Protein AF-A0A4Y9TA23-F1 (afdb_monomer)

Radius of gyration: 13.32 Å; Cα contacts (8 Å, |Δi|>4): 84; chains: 1; bounding box: 30×32×35 Å

Sequence (65 aa):
MISTIAQRQDGFDQWIHQINQICGAFNAQPLGAGFTGQIREYRSDALKLSFVDACQARLYRTPQE

Secondary structure (DSSP, 8-state):
---HHHHHHHHHHHHHHHHHHHH-S-EEEE-STT-EEEEEEEEETTEEEEEEEEESEEEE-----

pLDDT: mean 78.93, std 11.6, range [41.09, 89.38]

Foldseek 3Di:
DPPPQVVVVVVVVVQQVVCCVQVNDKDKDAQDPPWDWDKDWDDDPPDTDMDIDIDRMDIDDDPPD

Nearest PDB structures (foldseek):
  6rm3-assembly1_SU0  TM=3.691E-01  e=3.759E+00  Vairimorpha necatrix
  9axv-assembly1_Aa  TM=3.293E-01  e=8.161E+00  Schizosaccharomyces pombe
  2k70-assembly1_A  TM=3.352E-01  e=9.286E+00  Thermus thermophilus HB8

Solvent-accessible surface area (backbone atoms only — not comparable to full-atom values): 4107 Å² total; per-residue (Å²): 133,85,57,73,63,58,60,49,52,53,50,48,53,52,43,44,50,52,45,28,74,74,79,41,84,54,46,71,45,77,72,48,99,68,61,43,73,49,76,46,83,44,80,50,103,92,47,83,48,71,50,75,50,66,37,45,53,46,78,47,67,74,85,86,118

Organism: Pseudomonas fluorescens (NCBI:txid294)

Mean predicted aligned error: 7.31 Å

Structure (mmCIF, N/CA/C/O backbone):
data_AF-A0A4Y9TA23-F1
#
_entry.id   AF-A0A4Y9TA23-F1
#
loop_
_atom_site.group_PDB
_atom_site.id
_atom_site.type_symbol
_atom_site.label_atom_id
_atom_site.label_alt_id
_atom_site.label_comp_id
_atom_site.label_asym_id
_atom_site.label_entity_id
_atom_site.label_seq_id
_atom_site.pdbx_PDB_ins_code
_atom_site.Cartn_x
_atom_site.Cartn_y
_atom_site.Cartn_z
_atom_site.occupancy
_atom_site.B_iso_or_equiv
_atom_site.auth_seq_id
_atom_site.auth_comp_id
_atom_site.auth_asym_id
_atom_site.auth_atom_id
_atom_site.pdbx_PDB_model_num
ATOM 1 N N . MET A 1 1 ? -10.787 -23.060 15.415 1.00 44.31 1 MET A N 1
ATOM 2 C CA . MET A 1 1 ? -11.527 -21.965 14.753 1.00 44.31 1 MET A CA 1
ATOM 3 C C . MET A 1 1 ? -10.549 -20.829 14.531 1.00 44.31 1 MET A C 1
ATOM 5 O O . MET A 1 1 ? -10.225 -20.138 15.485 1.00 44.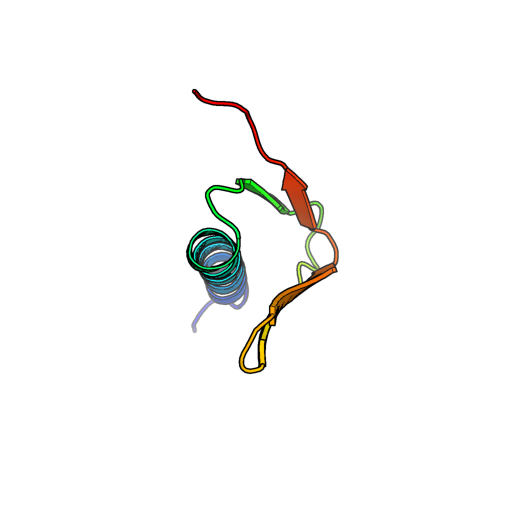31 1 MET A O 1
ATOM 9 N N . ILE A 1 2 ? -9.989 -20.712 13.326 1.00 47.56 2 ILE A N 1
ATOM 10 C CA . ILE A 1 2 ? -9.105 -19.590 12.999 1.00 47.56 2 ILE A CA 1
ATOM 11 C C . ILE A 1 2 ? -9.972 -18.347 12.802 1.00 47.56 2 ILE A C 1
ATOM 13 O O . ILE A 1 2 ? -10.806 -18.284 11.901 1.00 47.56 2 ILE A O 1
ATOM 17 N N . SER A 1 3 ? -9.847 -17.394 13.717 1.00 54.38 3 SER A N 1
ATOM 18 C CA . SER A 1 3 ? -10.575 -16.134 13.672 1.00 54.38 3 SER A CA 1
ATOM 19 C C . SER A 1 3 ? -10.255 -15.431 12.354 1.00 54.38 3 SER A C 1
ATOM 21 O O . SER A 1 3 ? -9.109 -15.072 12.099 1.00 54.38 3 SER A O 1
ATOM 23 N N . THR A 1 4 ? -11.265 -15.208 11.517 1.00 60.66 4 THR A N 1
ATOM 24 C CA . THR A 1 4 ? -11.178 -14.525 10.211 1.00 60.66 4 THR A CA 1
ATOM 25 C C . THR A 1 4 ? -10.513 -13.146 10.281 1.00 60.66 4 THR A C 1
ATOM 27 O O . THR A 1 4 ? -10.096 -12.612 9.261 1.00 60.66 4 THR A O 1
ATOM 30 N N . ILE A 1 5 ? -10.402 -12.576 11.480 1.00 61.66 5 ILE A N 1
ATOM 31 C CA . ILE A 1 5 ? -9.735 -11.308 11.779 1.00 61.66 5 ILE A CA 1
ATOM 32 C C . ILE A 1 5 ? -8.207 -11.463 11.743 1.00 61.66 5 ILE A C 1
ATOM 34 O O . ILE A 1 5 ? -7.537 -10.637 11.132 1.00 61.66 5 ILE A O 1
ATOM 38 N N . ALA A 1 6 ? -7.664 -12.543 12.320 1.00 60.91 6 ALA A N 1
ATOM 39 C CA . ALA A 1 6 ? -6.225 -12.809 12.331 1.00 60.91 6 ALA A CA 1
ATOM 40 C C . ALA A 1 6 ? -5.708 -13.053 10.908 1.00 60.91 6 ALA A C 1
ATOM 42 O O . ALA A 1 6 ? -4.749 -12.426 10.489 1.00 60.91 6 ALA A O 1
ATOM 43 N N . GLN A 1 7 ? -6.439 -13.835 10.106 1.00 64.56 7 GLN A N 1
ATOM 44 C CA . GLN A 1 7 ? -6.086 -14.075 8.703 1.00 64.56 7 GLN A CA 1
ATOM 45 C C . GLN A 1 7 ? -6.139 -12.801 7.838 1.00 64.56 7 GLN A C 1
ATOM 47 O O . GLN A 1 7 ? -5.388 -12.678 6.874 1.00 64.56 7 GLN A O 1
ATOM 52 N N . ARG A 1 8 ? -7.009 -11.833 8.165 1.00 67.31 8 ARG A N 1
ATOM 53 C CA . ARG A 1 8 ? -7.028 -10.527 7.480 1.00 67.31 8 ARG A CA 1
ATOM 54 C C . ARG A 1 8 ? -5.849 -9.648 7.874 1.00 67.31 8 ARG A C 1
ATOM 56 O O . ARG A 1 8 ? -5.346 -8.917 7.029 1.00 67.31 8 ARG A O 1
ATOM 63 N N . GLN A 1 9 ? -5.447 -9.695 9.140 1.00 70.56 9 GLN A N 1
ATOM 64 C CA . GLN A 1 9 ? -4.327 -8.912 9.647 1.00 70.56 9 GLN A CA 1
ATOM 65 C C . GLN A 1 9 ? -2.994 -9.475 9.133 1.00 70.56 9 GLN A C 1
ATOM 67 O O . GLN A 1 9 ? -2.195 -8.710 8.606 1.00 70.56 9 GLN A O 1
ATOM 72 N N . ASP A 1 10 ? -2.834 -10.802 9.123 1.00 77.25 10 ASP A N 1
ATOM 73 C CA . ASP A 1 10 ? -1.743 -11.499 8.425 1.00 77.25 10 ASP A CA 1
ATOM 74 C C . ASP A 1 10 ? -1.725 -11.180 6.923 1.00 77.25 10 ASP A C 1
ATOM 76 O O . ASP A 1 10 ? -0.672 -10.913 6.350 1.00 77.25 10 ASP A O 1
ATOM 80 N N . GLY A 1 11 ? -2.893 -11.152 6.270 1.00 82.50 11 GLY A N 1
ATOM 81 C CA . GLY A 1 11 ? -2.995 -10.797 4.851 1.00 82.50 11 GLY A CA 1
ATOM 82 C C . GLY A 1 11 ? -2.591 -9.348 4.553 1.00 82.50 11 GLY A C 1
ATOM 83 O O . GLY A 1 11 ? -1.996 -9.079 3.512 1.00 82.50 11 GLY A O 1
ATOM 84 N N . PHE A 1 12 ? -2.884 -8.412 5.462 1.00 85.44 12 PHE A N 1
ATOM 85 C CA . PHE A 1 12 ? -2.434 -7.020 5.366 1.00 85.44 12 PHE A CA 1
ATOM 86 C C . PHE A 1 12 ? -0.919 -6.905 5.503 1.00 85.44 12 PHE A C 1
ATOM 88 O O . PHE A 1 12 ? -0.277 -6.242 4.687 1.00 85.44 12 PHE A O 1
ATOM 95 N N . ASP A 1 13 ? -0.364 -7.562 6.520 1.00 86.25 13 ASP A N 1
ATOM 96 C CA . ASP A 1 13 ? 1.063 -7.529 6.818 1.00 86.25 13 ASP A CA 1
ATOM 97 C C . ASP A 1 13 ? 1.878 -8.160 5.678 1.00 86.25 13 ASP A C 1
ATOM 99 O O . ASP A 1 13 ? 2.820 -7.564 5.152 1.00 86.25 13 ASP A O 1
ATOM 103 N N . GLN A 1 14 ? 1.417 -9.306 5.166 1.00 87.81 14 GLN A N 1
ATOM 104 C CA . GLN A 1 14 ? 2.000 -9.942 3.988 1.00 87.81 14 GLN A CA 1
ATOM 105 C C . GLN A 1 14 ? 1.940 -9.030 2.752 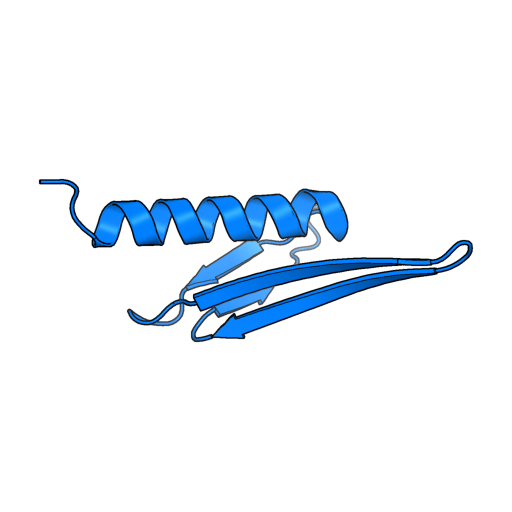1.00 87.81 14 GLN A C 1
ATOM 107 O O . GLN A 1 14 ? 2.911 -8.940 1.996 1.00 87.81 14 GLN A O 1
ATOM 112 N N . TRP A 1 15 ? 0.817 -8.342 2.537 1.00 89.19 15 TRP A N 1
ATOM 113 C CA . TRP A 1 15 ? 0.645 -7.443 1.398 1.00 89.19 15 TRP A CA 1
ATOM 114 C C . TRP A 1 15 ? 1.611 -6.251 1.443 1.00 89.19 15 TRP A C 1
ATOM 116 O O . TRP A 1 15 ? 2.273 -5.974 0.440 1.00 89.19 15 TRP A O 1
ATOM 126 N N . ILE A 1 16 ? 1.761 -5.582 2.594 1.00 89.38 16 ILE A N 1
ATOM 127 C CA . ILE A 1 16 ? 2.729 -4.480 2.723 1.00 89.38 16 ILE A CA 1
ATOM 128 C C . ILE A 1 16 ? 4.170 -4.986 2.609 1.00 89.38 16 ILE A C 1
ATOM 130 O O . ILE A 1 16 ? 4.994 -4.338 1.965 1.00 89.38 16 ILE A O 1
ATOM 134 N N . HIS A 1 17 ? 4.464 -6.185 3.117 1.00 89.19 17 HIS A N 1
ATOM 135 C CA . HIS A 1 17 ? 5.759 -6.828 2.910 1.00 89.19 17 HIS A CA 1
ATOM 136 C C . HIS A 1 17 ? 6.075 -7.047 1.424 1.00 89.19 17 HIS A C 1
ATOM 138 O O . HIS A 1 17 ? 7.189 -6.740 0.995 1.00 89.19 17 HIS A O 1
ATOM 144 N N . GLN A 1 18 ? 5.114 -7.507 0.613 1.00 88.56 18 GLN A N 1
ATOM 145 C CA . GLN A 1 18 ? 5.320 -7.660 -0.832 1.00 88.56 18 GLN A CA 1
ATOM 146 C C . GLN A 1 18 ? 5.545 -6.320 -1.535 1.00 88.56 18 GLN A C 1
ATOM 148 O O . GLN A 1 18 ? 6.460 -6.204 -2.352 1.00 88.56 18 GLN A O 1
ATOM 153 N N . ILE A 1 19 ? 4.764 -5.290 -1.195 1.00 88.38 19 ILE A N 1
ATOM 154 C CA . ILE A 1 19 ? 4.992 -3.930 -1.706 1.00 88.38 19 ILE A CA 1
ATOM 155 C C . ILE A 1 19 ? 6.409 -3.476 -1.369 1.00 88.38 19 ILE A C 1
ATOM 157 O O . ILE A 1 19 ? 7.101 -2.940 -2.235 1.00 88.38 19 ILE A O 1
ATOM 161 N N . ASN A 1 20 ? 6.870 -3.768 -0.154 1.00 88.56 20 ASN A N 1
ATOM 162 C CA . ASN A 1 20 ? 8.186 -3.360 0.306 1.00 88.56 20 ASN A CA 1
ATOM 163 C C . ASN A 1 20 ? 9.329 -4.032 -0.453 1.00 88.56 20 ASN A C 1
ATOM 165 O O . ASN A 1 20 ? 10.337 -3.390 -0.745 1.00 88.56 20 ASN A O 1
ATOM 169 N N . GLN A 1 21 ? 9.155 -5.294 -0.840 1.00 86.31 21 GLN A N 1
ATOM 170 C CA . GLN A 1 21 ? 10.128 -6.011 -1.663 1.00 86.31 21 GLN A CA 1
ATOM 171 C C . GLN A 1 21 ? 10.154 -5.533 -3.119 1.00 86.31 21 GLN A C 1
ATOM 173 O O . GLN A 1 21 ? 11.197 -5.590 -3.771 1.00 86.31 21 GLN A O 1
ATOM 178 N N . ILE A 1 22 ? 9.015 -5.078 -3.641 1.00 84.56 22 ILE A N 1
ATOM 179 C CA . ILE A 1 22 ? 8.861 -4.752 -5.060 1.00 84.56 22 ILE A CA 1
ATOM 180 C C . ILE A 1 22 ? 9.156 -3.273 -5.339 1.00 84.56 22 ILE A C 1
ATOM 182 O O . ILE A 1 22 ? 9.900 -2.961 -6.270 1.00 84.56 22 ILE A O 1
ATOM 186 N N . CYS A 1 23 ? 8.562 -2.374 -4.554 1.00 81.88 23 CYS A N 1
ATOM 187 C CA . CYS A 1 23 ? 8.609 -0.923 -4.740 1.00 81.88 23 CYS A CA 1
ATOM 188 C C . CYS A 1 23 ? 9.564 -0.211 -3.760 1.00 81.88 23 CYS A C 1
ATOM 190 O O . CYS A 1 23 ? 9.871 0.962 -3.972 1.00 81.88 23 CYS A O 1
ATOM 192 N N . GLY A 1 24 ? 10.052 -0.896 -2.718 1.00 82.00 24 GLY A N 1
ATOM 193 C CA . GLY A 1 24 ? 10.903 -0.330 -1.661 1.00 82.00 24 GLY A CA 1
ATOM 194 C C . GLY A 1 24 ? 10.128 -0.030 -0.376 1.00 82.00 24 GLY A C 1
ATOM 195 O O . GLY A 1 24 ? 8.936 -0.267 -0.314 1.00 82.00 24 GLY A O 1
ATOM 196 N N . ALA A 1 25 ? 10.775 0.485 0.671 1.00 85.62 25 ALA A N 1
ATOM 197 C CA . ALA A 1 25 ? 10.136 0.642 1.984 1.00 85.62 25 ALA A CA 1
ATOM 198 C C . ALA A 1 25 ? 8.939 1.621 1.973 1.00 85.62 25 ALA A C 1
ATOM 200 O O . ALA A 1 25 ? 9.113 2.842 1.928 1.00 85.62 25 ALA A O 1
ATOM 201 N N . PHE A 1 26 ? 7.730 1.070 2.057 1.00 87.56 26 PHE A N 1
ATOM 202 C CA . PHE A 1 26 ? 6.460 1.746 2.286 1.00 87.56 26 PHE A CA 1
ATOM 203 C C . PHE A 1 26 ? 5.870 1.321 3.633 1.00 87.56 26 PHE A C 1
ATOM 205 O O . PHE A 1 26 ? 6.026 0.193 4.101 1.00 87.56 26 PHE A O 1
ATOM 212 N N . ASN A 1 27 ? 5.143 2.247 4.245 1.00 87.12 27 ASN A N 1
ATOM 213 C CA . ASN A 1 27 ? 4.251 1.955 5.352 1.00 87.12 27 ASN A CA 1
ATOM 214 C C . ASN A 1 27 ? 2.819 1.886 4.830 1.00 87.12 27 ASN A C 1
ATOM 216 O O . ASN A 1 27 ? 2.440 2.605 3.899 1.00 87.12 27 ASN A O 1
ATOM 220 N N . ALA A 1 28 ? 2.011 1.037 5.456 1.00 87.25 28 ALA A N 1
ATOM 221 C CA . ALA A 1 28 ? 0.587 0.982 5.195 1.00 87.25 28 ALA A CA 1
ATOM 222 C C . ALA A 1 28 ? -0.208 1.092 6.491 1.00 87.25 28 ALA A C 1
ATOM 224 O O . ALA A 1 28 ? 0.179 0.557 7.526 1.00 87.25 28 ALA A O 1
ATOM 225 N N . GLN A 1 29 ? -1.363 1.747 6.405 1.00 86.75 29 GLN A N 1
ATOM 226 C CA . GLN A 1 29 ? -2.323 1.839 7.495 1.00 86.75 29 GLN A CA 1
ATOM 227 C C . GLN A 1 29 ? -3.721 1.441 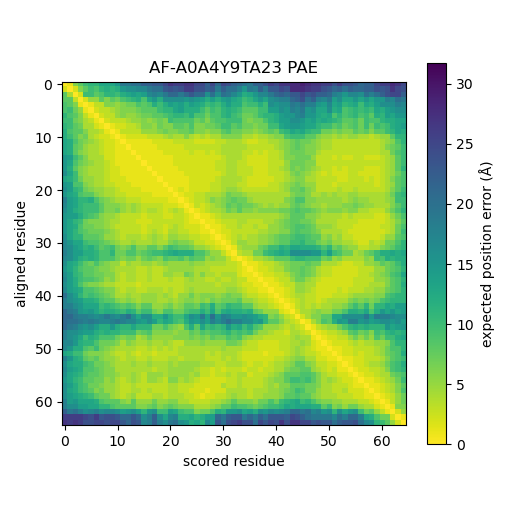7.000 1.00 86.75 29 GLN A C 1
ATOM 229 O O . GLN A 1 29 ? -4.204 2.025 6.023 1.00 86.75 29 GLN A O 1
ATOM 234 N N . PRO A 1 30 ? -4.400 0.479 7.651 1.00 84.75 30 PRO A N 1
ATOM 235 C CA . PRO A 1 30 ? -5.786 0.162 7.338 1.00 84.75 30 PRO A CA 1
ATOM 236 C C . PRO A 1 30 ? -6.699 1.302 7.812 1.00 84.75 30 PRO A C 1
ATOM 238 O O . PRO A 1 30 ? -6.568 1.807 8.9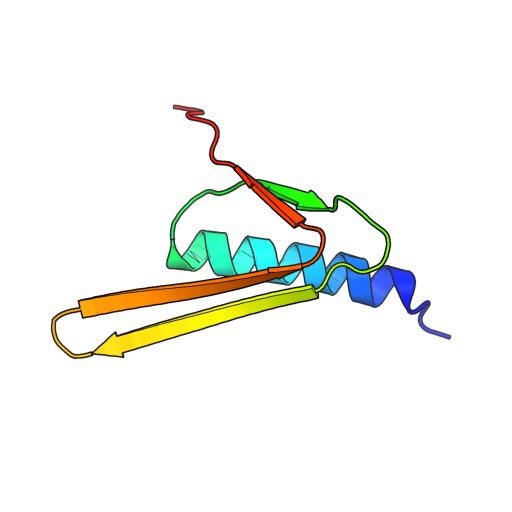25 1.00 84.75 30 PRO A O 1
ATOM 241 N N . LEU A 1 31 ? -7.628 1.715 6.954 1.00 83.94 31 LEU A N 1
ATOM 242 C CA . LEU A 1 31 ? -8.597 2.785 7.207 1.00 83.94 31 LEU A CA 1
ATOM 243 C C . LEU A 1 31 ? -9.956 2.251 7.690 1.00 83.94 31 LEU A C 1
ATOM 245 O O . LEU A 1 31 ? -10.746 3.015 8.235 1.00 83.94 31 LEU A O 1
ATOM 249 N N . GLY A 1 32 ? -10.240 0.955 7.512 1.00 81.12 32 GLY A N 1
ATOM 250 C CA . GLY A 1 32 ? -11.526 0.363 7.881 1.00 81.12 32 GLY A CA 1
ATOM 251 C C . GLY A 1 32 ? -11.524 -1.167 7.918 1.00 81.12 32 GLY A C 1
ATOM 252 O O . GLY A 1 32 ? -10.554 -1.821 7.542 1.00 81.12 32 GLY A O 1
ATOM 253 N N . ALA A 1 33 ? -12.643 -1.755 8.353 1.00 72.81 33 ALA A N 1
ATOM 254 C CA . ALA A 1 33 ? -12.789 -3.201 8.581 1.00 72.81 33 ALA A CA 1
ATOM 255 C C . ALA A 1 33 ? -12.851 -4.061 7.296 1.00 72.81 33 ALA A C 1
ATOM 257 O O . ALA A 1 33 ? -12.899 -5.291 7.369 1.00 72.81 33 ALA A O 1
ATOM 258 N N . GLY A 1 34 ? -12.854 -3.426 6.122 1.00 75.75 34 GLY A N 1
ATOM 259 C CA . GLY A 1 34 ? -12.924 -4.059 4.804 1.00 75.75 34 GLY A CA 1
AT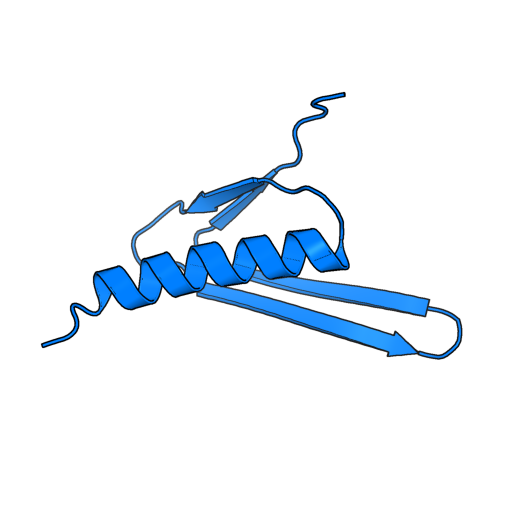OM 260 C C . GLY A 1 34 ? -11.629 -3.939 4.010 1.00 75.75 34 GLY A C 1
ATOM 261 O O . GLY A 1 34 ? -11.693 -3.696 2.810 1.00 75.75 34 GLY A O 1
ATOM 262 N N . PHE A 1 35 ? -10.471 -4.035 4.668 1.00 83.19 35 PHE A N 1
ATOM 263 C CA . PHE A 1 35 ? -9.195 -4.001 3.961 1.00 83.19 35 PHE A CA 1
ATOM 264 C C . PHE A 1 35 ? -9.122 -5.105 2.897 1.00 83.19 35 PHE A C 1
ATOM 266 O O . PHE A 1 35 ? -9.348 -6.281 3.193 1.00 83.19 35 PHE A O 1
ATOM 273 N N . THR A 1 36 ? -8.752 -4.713 1.679 1.00 81.88 36 THR A N 1
ATOM 274 C CA . THR A 1 36 ? -8.375 -5.635 0.604 1.00 81.88 36 THR A CA 1
ATOM 275 C C . THR A 1 36 ? -7.125 -5.092 -0.070 1.00 81.88 36 THR A C 1
ATOM 277 O O . THR A 1 36 ? -7.150 -3.964 -0.555 1.00 81.88 36 THR A O 1
ATOM 280 N N . GLY A 1 37 ? -6.049 -5.867 -0.122 1.00 84.38 37 GLY A N 1
ATOM 281 C CA . GLY A 1 37 ? -4.813 -5.474 -0.789 1.00 84.38 37 GLY A CA 1
ATOM 282 C C . GLY A 1 37 ? -4.386 -6.536 -1.785 1.00 84.38 37 GLY A C 1
ATOM 283 O O . GLY A 1 37 ? -4.348 -7.719 -1.454 1.00 84.38 37 GLY A O 1
ATOM 284 N N . GLN A 1 38 ? -4.065 -6.118 -3.003 1.00 84.62 38 GLN A N 1
ATOM 285 C CA . GLN A 1 38 ? -3.418 -6.945 -4.009 1.00 84.62 38 GLN A CA 1
ATOM 286 C C . GLN A 1 38 ? -2.251 -6.175 -4.620 1.00 84.62 38 GLN A C 1
ATOM 288 O O . GLN A 1 38 ? -2.303 -4.958 -4.792 1.00 84.62 38 GLN A O 1
ATOM 293 N N . ILE A 1 39 ? -1.177 -6.888 -4.936 1.00 85.69 39 ILE A N 1
ATOM 294 C CA . ILE A 1 39 ? -0.057 -6.360 -5.707 1.00 85.69 39 ILE A CA 1
ATOM 295 C C . ILE A 1 39 ? 0.223 -7.314 -6.863 1.00 85.69 39 ILE A C 1
ATOM 297 O O . ILE A 1 39 ? 0.222 -8.532 -6.699 1.00 85.69 39 ILE A O 1
ATOM 301 N N . ARG A 1 40 ? 0.418 -6.754 -8.055 1.00 84.88 40 ARG A N 1
ATOM 302 C CA . ARG A 1 40 ? 0.764 -7.486 -9.272 1.00 84.88 40 ARG A CA 1
ATOM 303 C C . ARG A 1 40 ? 2.042 -6.896 -9.841 1.00 84.88 40 ARG A C 1
ATOM 305 O O . ARG A 1 40 ? 2.047 -5.749 -10.279 1.00 84.88 40 ARG A O 1
ATOM 312 N N . GLU A 1 41 ? 3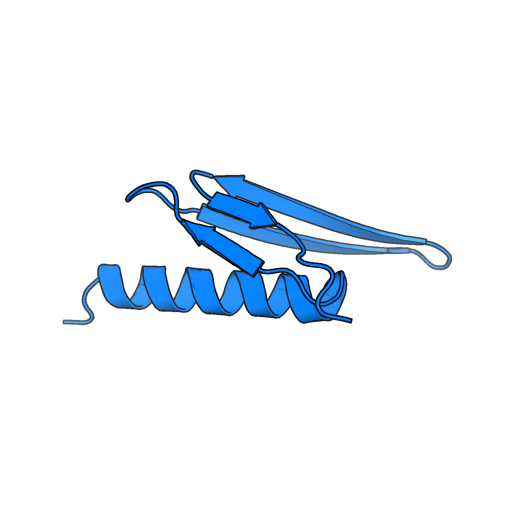.114 -7.679 -9.828 1.00 84.75 41 GLU A N 1
ATOM 313 C CA . GLU A 1 41 ? 4.356 -7.326 -10.512 1.00 84.75 41 GLU A CA 1
ATOM 314 C C . GLU A 1 41 ? 4.236 -7.703 -11.994 1.00 84.75 41 GLU A C 1
ATOM 316 O O . GLU A 1 41 ? 3.911 -8.836 -12.342 1.00 84.75 41 GLU A O 1
ATOM 321 N N . TYR A 1 42 ? 4.502 -6.738 -12.863 1.00 83.19 42 TYR A N 1
ATOM 322 C CA . TYR A 1 42 ? 4.681 -6.912 -14.293 1.00 83.19 42 TYR A CA 1
ATOM 323 C C . TYR A 1 42 ? 6.149 -6.670 -14.629 1.00 83.19 42 TYR A C 1
ATOM 325 O O . TYR A 1 42 ? 6.676 -5.564 -14.492 1.00 83.19 42 TYR A O 1
ATOM 333 N N . ARG A 1 43 ? 6.818 -7.721 -15.098 1.00 75.06 43 ARG A N 1
ATOM 334 C CA . ARG A 1 43 ? 8.179 -7.639 -15.617 1.00 75.06 43 ARG A CA 1
ATOM 335 C C . ARG A 1 43 ? 8.143 -7.946 -17.106 1.00 75.06 43 ARG A C 1
ATOM 337 O O . ARG A 1 43 ? 7.793 -9.049 -17.509 1.00 75.06 43 ARG A O 1
ATOM 344 N N . SER A 1 44 ? 8.487 -6.960 -17.919 1.00 76.81 44 SER A N 1
ATOM 345 C CA . SER A 1 44 ? 8.796 -7.134 -19.342 1.00 76.81 44 SER A CA 1
ATOM 346 C C . SER A 1 44 ? 10.238 -6.688 -19.559 1.00 76.81 44 SER A C 1
ATOM 348 O O . SER A 1 44 ? 10.692 -5.824 -18.821 1.00 76.81 44 SER A O 1
ATOM 350 N N . ASP A 1 45 ? 10.969 -7.284 -20.505 1.00 73.00 45 ASP A N 1
ATOM 351 C CA . ASP A 1 45 ? 12.438 -7.228 -20.664 1.00 73.00 45 ASP A CA 1
ATOM 352 C C . ASP A 1 45 ? 13.165 -5.938 -20.226 1.00 73.00 45 ASP A C 1
ATOM 354 O O . ASP A 1 45 ? 14.221 -6.025 -19.601 1.00 73.00 45 ASP A O 1
ATOM 358 N N . ALA A 1 46 ? 12.608 -4.753 -20.495 1.00 78.38 46 ALA A N 1
ATOM 359 C CA . ALA A 1 46 ? 13.189 -3.461 -20.111 1.00 78.38 46 ALA A CA 1
ATOM 360 C C . ALA A 1 46 ? 12.400 -2.664 -19.046 1.00 78.38 46 ALA A C 1
ATOM 362 O O . ALA A 1 46 ? 12.877 -1.628 -18.587 1.00 78.38 46 ALA A O 1
ATOM 363 N N . LEU A 1 47 ? 11.203 -3.107 -18.645 1.00 78.50 47 LEU A N 1
ATOM 364 C CA . LEU A 1 47 ? 10.309 -2.376 -17.74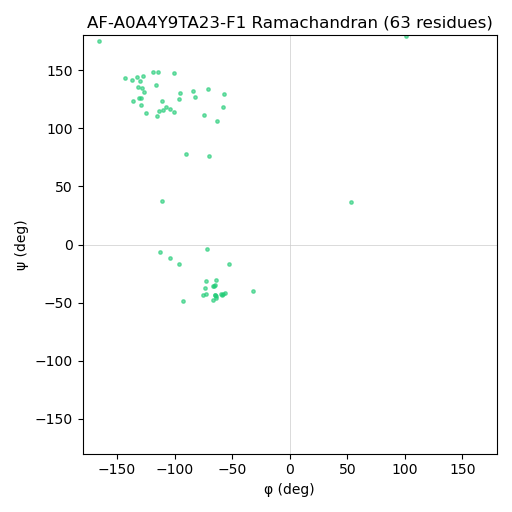6 1.00 78.50 47 LEU A CA 1
ATOM 365 C C . LEU A 1 47 ? 9.846 -3.257 -16.578 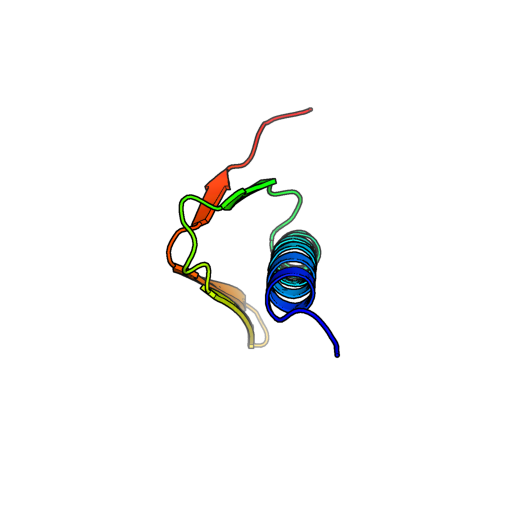1.00 78.50 47 LEU A C 1
ATOM 367 O O . LEU A 1 47 ? 9.180 -4.279 -16.763 1.00 78.50 47 LEU A O 1
ATOM 371 N N . LYS A 1 48 ? 10.164 -2.818 -15.358 1.00 77.75 48 LYS A N 1
ATOM 372 C CA . LYS A 1 48 ? 9.595 -3.363 -14.125 1.00 77.75 48 LYS A CA 1
ATOM 373 C C . LYS A 1 48 ? 8.495 -2.417 -13.652 1.00 77.75 48 LYS A C 1
ATOM 375 O O . LYS A 1 48 ? 8.779 -1.273 -13.306 1.00 77.75 48 LYS A O 1
ATOM 380 N N . LEU A 1 49 ? 7.253 -2.883 -13.673 1.00 84.38 49 LEU A N 1
ATOM 381 C CA . LEU A 1 49 ? 6.082 -2.106 -13.288 1.00 84.38 49 LEU A CA 1
ATOM 382 C C . LEU A 1 49 ? 5.238 -2.905 -12.304 1.00 84.38 49 LEU A C 1
ATOM 384 O O . LEU A 1 49 ? 5.071 -4.107 -12.463 1.00 84.38 49 LEU A O 1
ATOM 388 N N . SER A 1 50 ? 4.684 -2.240 -11.299 1.00 81.75 50 SER A N 1
ATOM 389 C CA . SER A 1 50 ? 3.926 -2.912 -10.247 1.00 81.75 50 SER A CA 1
ATOM 390 C C . SER A 1 50 ? 2.605 -2.201 -10.033 1.00 81.75 50 SER A C 1
ATOM 392 O O . SER A 1 50 ? 2.575 -0.993 -9.807 1.00 81.75 50 SER A O 1
ATOM 394 N N . PHE A 1 51 ? 1.514 -2.955 -10.111 1.00 85.50 51 PHE A N 1
ATOM 395 C CA . PHE A 1 51 ? 0.173 -2.470 -9.820 1.00 85.50 51 PHE A CA 1
ATOM 396 C C . PHE A 1 51 ? -0.180 -2.816 -8.384 1.00 85.50 51 PHE A C 1
ATOM 398 O O . PHE A 1 51 ? -0.113 -3.982 -7.996 1.00 85.50 51 PHE A O 1
ATOM 405 N N . VAL A 1 52 ? -0.558 -1.807 -7.608 1.00 86.31 52 VAL A N 1
ATOM 406 C CA . VAL A 1 52 ? -0.997 -1.968 -6.224 1.00 86.31 52 VAL A CA 1
ATOM 407 C C . VAL A 1 52 ? -2.455 -1.552 -6.141 1.00 86.31 52 VAL A C 1
ATOM 409 O O . VAL A 1 52 ? -2.780 -0.376 -6.281 1.00 86.31 52 VAL A O 1
ATOM 412 N N . ASP A 1 53 ? -3.323 -2.530 -5.915 1.00 86.75 53 ASP A N 1
ATOM 413 C CA . ASP A 1 53 ? -4.755 -2.341 -5.736 1.00 86.75 53 ASP A CA 1
ATOM 414 C C . ASP A 1 53 ? -5.066 -2.470 -4.241 1.00 86.75 53 ASP A C 1
ATOM 416 O O . ASP A 1 53 ? -4.853 -3.523 -3.640 1.00 86.75 53 ASP A O 1
ATOM 420 N N . ALA A 1 54 ? -5.548 -1.396 -3.620 1.00 86.38 54 ALA A N 1
ATOM 421 C CA . ALA A 1 54 ? -5.866 -1.371 -2.196 1.00 86.38 54 ALA A CA 1
ATOM 422 C C . ALA A 1 54 ? -7.249 -0.766 -1.954 1.00 86.38 54 ALA A C 1
ATOM 424 O O . ALA A 1 54 ? -7.577 0.290 -2.490 1.00 86.38 54 ALA A O 1
ATOM 425 N N . CYS A 1 55 ? -8.040 -1.393 -1.089 1.00 87.12 55 CYS A N 1
ATOM 426 C CA . CYS A 1 55 ? -9.291 -0.853 -0.576 1.00 87.12 55 CYS A CA 1
ATOM 427 C C . CYS A 1 55 ? -9.169 -0.653 0.930 1.00 87.12 55 CYS A C 1
ATOM 429 O O . CYS A 1 55 ? -8.642 -1.518 1.633 1.00 87.12 55 CYS A O 1
ATOM 431 N N . GLN A 1 56 ? -9.670 0.484 1.426 1.00 87.75 56 GLN A N 1
ATOM 432 C CA . GLN A 1 56 ? -9.631 0.837 2.849 1.00 87.75 56 GLN A CA 1
ATOM 433 C C . GLN A 1 56 ? -8.211 0.748 3.441 1.00 87.75 56 GLN A C 1
ATOM 435 O O . GLN A 1 56 ? -8.035 0.352 4.590 1.00 87.75 56 GLN A O 1
ATOM 440 N N . ALA A 1 57 ? -7.194 1.114 2.658 1.00 86.75 57 ALA A N 1
ATOM 441 C CA . ALA A 1 57 ? -5.794 1.134 3.064 1.00 86.75 57 ALA A CA 1
ATOM 442 C C . ALA A 1 57 ? -5.130 2.416 2.561 1.00 86.75 57 ALA A C 1
ATOM 444 O O . ALA A 1 57 ? -5.397 2.873 1.450 1.00 86.75 57 A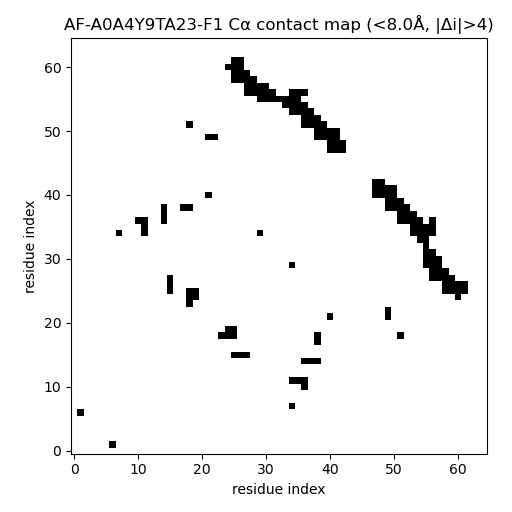LA A O 1
ATOM 445 N N . ARG A 1 58 ? -4.248 2.988 3.376 1.00 87.12 58 ARG A N 1
ATOM 446 C CA . ARG A 1 58 ? -3.391 4.107 2.999 1.00 87.12 58 ARG A CA 1
ATOM 447 C C . ARG A 1 58 ? -1.958 3.625 2.925 1.00 87.12 58 ARG A C 1
ATOM 449 O O . ARG A 1 58 ? -1.434 3.155 3.926 1.00 87.12 58 ARG A O 1
ATOM 456 N N . LEU A 1 59 ? -1.332 3.806 1.771 1.00 86.88 59 LEU A N 1
ATOM 457 C CA . LEU A 1 59 ? 0.105 3.641 1.589 1.00 86.88 59 LEU A CA 1
ATOM 458 C C . LEU A 1 59 ? 0.773 5.002 1.720 1.00 86.88 59 LEU A C 1
ATOM 460 O O . LEU A 1 59 ? 0.340 5.975 1.103 1.00 86.88 59 LEU A O 1
ATOM 464 N N . TYR A 1 60 ? 1.814 5.077 2.534 1.00 85.44 60 TYR A N 1
ATOM 465 C CA . TYR A 1 60 ? 2.616 6.278 2.686 1.00 85.44 60 TYR A CA 1
ATOM 466 C C . TYR A 1 60 ? 4.076 5.896 2.867 1.00 85.44 60 TYR A C 1
ATOM 468 O O . TYR A 1 60 ? 4.420 4.904 3.505 1.00 85.44 60 TYR A O 1
ATOM 476 N N . ARG A 1 61 ? 4.954 6.704 2.287 1.00 81.50 61 ARG A N 1
ATOM 477 C CA . ARG A 1 61 ? 6.391 6.577 2.473 1.00 81.50 61 ARG A CA 1
ATOM 478 C C . ARG A 1 61 ? 6.838 7.719 3.358 1.00 81.50 61 ARG A C 1
ATOM 480 O O . ARG A 1 61 ? 6.668 8.879 2.997 1.00 81.50 61 ARG A O 1
ATOM 487 N N . THR A 1 62 ? 7.388 7.396 4.516 1.00 76.25 62 THR A N 1
ATOM 488 C CA . THR A 1 62 ? 8.149 8.378 5.281 1.00 76.25 62 THR A CA 1
ATOM 489 C C . THR A 1 62 ? 9.571 8.391 4.733 1.00 76.25 62 THR A C 1
ATOM 491 O O . THR A 1 62 ? 10.149 7.311 4.588 1.00 76.25 62 THR A O 1
ATOM 494 N N . PRO A 1 63 ? 10.156 9.563 4.451 1.00 60.78 63 PRO A N 1
ATOM 495 C CA . PRO A 1 63 ? 11.597 9.691 4.329 1.00 60.78 63 PRO A CA 1
ATOM 496 C C . PRO A 1 63 ? 12.182 9.522 5.737 1.00 60.78 63 PRO A C 1
ATOM 498 O O . PRO A 1 63 ? 12.470 10.491 6.424 1.00 60.78 63 PRO A O 1
ATOM 501 N N . GLN A 1 64 ? 12.237 8.290 6.238 1.00 54.50 64 GLN A N 1
ATOM 502 C CA . GLN A 1 64 ? 13.239 7.951 7.240 1.00 54.50 64 GLN A CA 1
ATOM 503 C C . GLN A 1 64 ? 14.438 7.466 6.443 1.00 54.50 64 GLN A C 1
ATOM 505 O O . GLN A 1 64 ? 14.564 6.270 6.209 1.00 54.50 64 GLN A O 1
ATOM 510 N N . GLU A 1 65 ? 15.155 8.451 5.898 1.00 41.09 65 GLU A N 1
ATOM 511 C CA . GLU A 1 65 ? 16.615 8.612 5.872 1.00 41.09 65 GLU A CA 1
ATOM 512 C C . GLU A 1 65 ? 16.915 10.109 5.727 1.00 41.09 65 GLU A C 1
ATOM 514 O O . GLU A 1 65 ? 16.266 10.756 4.868 1.00 41.09 65 GLU A O 1
#